Protein AF-A0A7G6T120-F1 (afdb_monomer_lite)

Organism: NCBI:txid28104

pLDDT: mean 81.33, std 17.6, range [37.53, 98.06]

Radius of gyration: 18.77 Å; chains: 1; bounding box: 44×47×44 Å

Structure (mmCIF, N/CA/C/O backbone):
data_AF-A0A7G6T120-F1
#
_entry.id   AF-A0A7G6T120-F1
#
loop_
_atom_site.group_PDB
_atom_site.id
_atom_site.type_symbol
_atom_site.label_atom_id
_atom_site.label_alt_id
_atom_site.label_comp_id
_atom_site.label_asym_id
_atom_site.label_entity_id
_atom_site.label_seq_id
_atom_site.pdbx_PDB_ins_code
_atom_site.Cartn_x
_atom_site.Cartn_y
_atom_site.Cartn_z
_atom_site.occupancy
_atom_site.B_iso_or_equiv
_atom_site.auth_seq_id
_atom_site.auth_comp_id
_atom_site.auth_asym_id
_atom_site.auth_atom_id
_atom_site.pdbx_PDB_model_num
ATOM 1 N N . MET A 1 1 ? -32.348 -23.714 -1.205 1.00 50.41 1 MET A N 1
ATOM 2 C CA . MET A 1 1 ? -32.665 -22.265 -1.131 1.00 50.41 1 MET A CA 1
ATOM 3 C C . MET A 1 1 ? -32.081 -21.560 0.097 1.00 50.41 1 MET A C 1
ATOM 5 O O . MET A 1 1 ? -31.470 -20.518 -0.083 1.00 50.41 1 MET A O 1
ATOM 9 N N . ALA A 1 2 ? -32.176 -22.115 1.314 1.00 50.41 2 ALA A N 1
ATOM 10 C CA . ALA A 1 2 ? -31.682 -21.458 2.539 1.00 50.41 2 ALA A CA 1
ATOM 11 C C . ALA A 1 2 ? -30.165 -21.128 2.560 1.00 50.41 2 ALA A C 1
ATOM 13 O O . ALA A 1 2 ? -29.765 -20.106 3.111 1.00 50.41 2 ALA A O 1
ATOM 14 N N . ARG A 1 3 ? -29.316 -21.934 1.901 1.00 48.81 3 ARG A N 1
ATOM 15 C CA . ARG A 1 3 ? -27.859 -21.700 1.815 1.00 48.81 3 ARG A CA 1
ATOM 16 C C . ARG A 1 3 ? -27.479 -20.462 0.984 1.00 48.81 3 ARG A C 1
ATOM 18 O O . ARG A 1 3 ? -26.624 -19.696 1.404 1.00 48.81 3 ARG A O 1
ATOM 25 N N . ALA A 1 4 ? -28.178 -20.211 -0.124 1.00 50.03 4 ALA A N 1
ATOM 26 C CA . ALA A 1 4 ? -27.936 -19.049 -0.986 1.00 50.03 4 ALA A CA 1
ATOM 27 C C . ALA A 1 4 ? -28.393 -17.724 -0.338 1.00 50.03 4 ALA A C 1
ATOM 29 O O . ALA A 1 4 ? -27.771 -16.683 -0.534 1.00 50.03 4 ALA A O 1
ATOM 30 N N . ILE A 1 5 ? -29.447 -17.767 0.487 1.00 52.47 5 ILE A N 1
ATOM 31 C CA . ILE A 1 5 ? -29.911 -16.612 1.277 1.00 52.47 5 ILE A CA 1
ATOM 32 C C . ILE A 1 5 ? -28.912 -16.300 2.411 1.00 52.47 5 ILE A C 1
ATOM 34 O O . ILE A 1 5 ? -28.631 -15.135 2.686 1.00 52.47 5 ILE A O 1
ATOM 38 N N . SER A 1 6 ? -28.301 -17.332 3.010 1.00 52.03 6 SER A N 1
ATOM 39 C CA . SER A 1 6 ? -27.232 -17.184 4.011 1.00 52.03 6 SER A CA 1
ATOM 40 C C . SER A 1 6 ? -25.937 -16.593 3.433 1.00 52.03 6 SER A C 1
ATOM 42 O 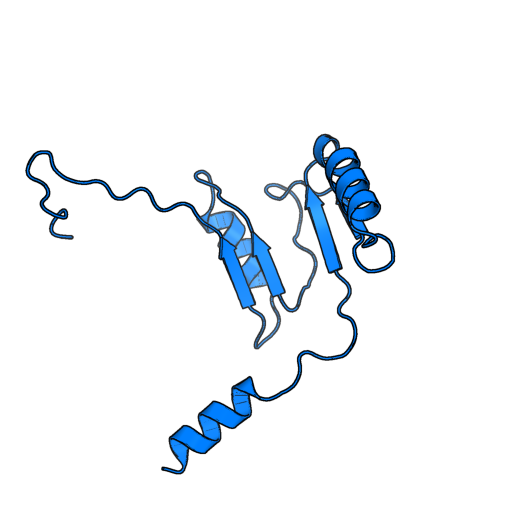O . SER A 1 6 ? -25.256 -15.830 4.117 1.00 52.03 6 SER A O 1
ATOM 44 N N . GLU A 1 7 ? -25.605 -16.902 2.177 1.00 50.72 7 GLU A N 1
ATOM 45 C CA . GLU A 1 7 ? -24.428 -16.356 1.487 1.00 50.72 7 GLU A CA 1
ATOM 46 C C . GLU A 1 7 ? -24.622 -14.885 1.081 1.00 50.72 7 GLU A C 1
ATOM 48 O O . GLU A 1 7 ? -23.716 -14.079 1.295 1.00 50.72 7 GLU A O 1
ATOM 53 N N . ARG A 1 8 ? -25.815 -14.493 0.610 1.00 47.12 8 ARG A N 1
ATOM 54 C CA . ARG A 1 8 ? -26.141 -13.090 0.272 1.00 47.12 8 ARG A CA 1
ATOM 55 C C . ARG A 1 8 ? -26.049 -12.150 1.478 1.00 47.12 8 ARG A C 1
ATOM 57 O O . ARG A 1 8 ? -25.405 -11.107 1.412 1.00 47.12 8 ARG A O 1
ATOM 64 N N . ALA A 1 9 ? -26.548 -12.594 2.632 1.00 52.53 9 ALA A N 1
ATOM 65 C CA . ALA A 1 9 ? -26.478 -11.832 3.879 1.00 52.53 9 ALA A CA 1
ATOM 66 C C . ALA A 1 9 ? -25.038 -11.596 4.395 1.00 52.53 9 ALA A C 1
ATOM 68 O O . ALA A 1 9 ? -24.818 -10.711 5.225 1.00 52.53 9 ALA A O 1
ATOM 69 N N . ARG A 1 10 ? -24.037 -12.363 3.927 1.00 54.84 10 ARG A N 1
ATOM 70 C CA . ARG A 1 10 ? -22.621 -12.144 4.287 1.00 54.84 10 ARG A CA 1
ATOM 71 C C . ARG A 1 10 ? -21.976 -10.982 3.530 1.00 54.84 10 ARG A C 1
ATOM 73 O O . ARG A 1 10 ? -20.974 -10.474 4.038 1.00 54.84 10 ARG A O 1
ATOM 80 N N . TYR A 1 11 ? -22.523 -10.589 2.378 1.00 53.25 11 TYR A N 1
ATOM 81 C CA . TYR A 1 11 ? -22.008 -9.513 1.519 1.00 53.25 11 TYR A CA 1
ATOM 82 C C . TYR A 1 11 ? -22.859 -8.235 1.569 1.00 53.25 11 TYR A C 1
ATOM 84 O O . TYR A 1 11 ? -22.333 -7.165 1.292 1.00 53.25 11 TYR A O 1
ATOM 92 N N . ASP A 1 12 ? -24.121 -8.319 2.004 1.00 53.41 12 ASP A N 1
ATOM 93 C CA . ASP A 1 12 ? -25.049 -7.175 2.080 1.00 53.41 12 ASP A CA 1
ATOM 94 C C . ASP A 1 12 ? -24.858 -6.259 3.308 1.00 53.41 12 ASP A C 1
ATOM 96 O O . ASP A 1 12 ? -25.652 -5.342 3.528 1.00 53.41 12 ASP A O 1
ATOM 100 N N . ARG A 1 13 ? -23.815 -6.454 4.134 1.00 55.06 13 ARG A N 1
ATOM 101 C CA . ARG A 1 13 ? -23.504 -5.444 5.159 1.00 55.06 13 ARG A CA 1
ATOM 102 C C . ARG A 1 13 ? -22.844 -4.241 4.485 1.00 55.06 13 ARG A C 1
ATOM 104 O O . ARG A 1 13 ? -21.829 -4.436 3.816 1.00 55.06 13 ARG A O 1
ATOM 111 N N . PRO A 1 14 ? -23.348 -3.011 4.691 1.00 54.91 14 PRO A N 1
ATOM 112 C CA . PRO A 1 14 ? -22.677 -1.827 4.181 1.00 54.91 14 PRO A CA 1
ATOM 113 C C . PRO A 1 14 ? -21.247 -1.791 4.727 1.00 54.91 14 PRO A C 1
ATOM 115 O O . PRO A 1 14 ? -21.035 -2.013 5.923 1.00 54.91 14 PRO A O 1
ATOM 118 N N . PHE A 1 15 ? -20.267 -1.510 3.860 1.00 55.25 15 PHE A N 1
ATOM 119 C CA . PHE A 1 15 ? -18.963 -1.047 4.331 1.00 55.25 15 PHE A CA 1
ATOM 120 C C . PHE A 1 15 ? -19.233 0.137 5.263 1.00 55.25 15 PHE A C 1
ATOM 122 O O . PHE A 1 15 ? -19.909 1.090 4.872 1.00 55.25 15 PHE A O 1
ATOM 129 N N . ALA A 1 16 ? -18.808 0.016 6.521 1.00 51.62 16 ALA A N 1
ATOM 130 C CA . ALA A 1 16 ? -19.104 0.998 7.553 1.00 51.62 16 ALA A CA 1
ATOM 131 C C . ALA A 1 16 ? -1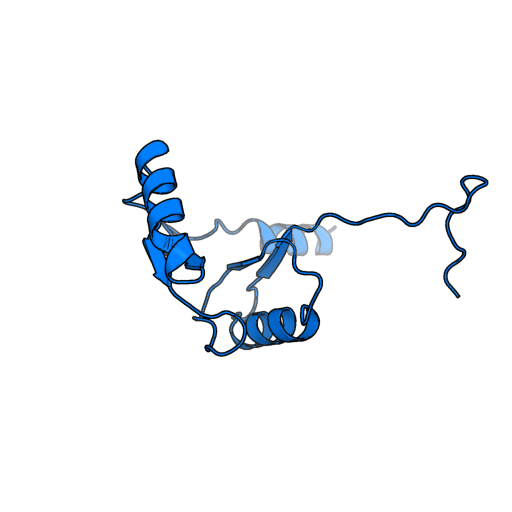8.600 2.406 7.161 1.00 51.62 16 ALA A C 1
ATOM 133 O O . ALA A 1 16 ? -17.765 2.560 6.268 1.00 51.62 16 ALA A O 1
ATOM 134 N N . ALA A 1 17 ? -19.156 3.420 7.836 1.00 51.22 17 ALA A N 1
ATOM 135 C CA . ALA A 1 17 ? -18.905 4.861 7.697 1.00 51.22 17 ALA A CA 1
ATOM 136 C C . ALA A 1 17 ? -17.403 5.241 7.571 1.00 51.22 17 ALA A C 1
ATOM 138 O O . ALA A 1 17 ? -16.536 4.420 7.857 1.00 51.22 17 ALA A O 1
ATOM 139 N N . PRO A 1 18 ? -17.076 6.470 7.113 1.00 55.75 18 PRO A N 1
ATOM 140 C CA . PRO A 1 18 ? -15.941 6.746 6.231 1.00 55.75 18 PRO A CA 1
ATOM 141 C C . PRO A 1 18 ? -14.639 6.109 6.723 1.00 55.75 18 PRO A C 1
ATOM 143 O O . PRO A 1 18 ? -14.006 6.594 7.656 1.00 55.75 18 PRO A O 1
ATOM 146 N N . ALA A 1 19 ? -14.244 5.018 6.063 1.00 67.25 19 ALA A N 1
ATOM 147 C CA . ALA A 1 19 ? -12.971 4.367 6.319 1.00 67.25 19 ALA A CA 1
ATOM 148 C C . ALA A 1 19 ? -11.832 5.388 6.187 1.00 67.25 19 ALA A C 1
ATOM 150 O O . ALA A 1 19 ? -11.795 6.146 5.211 1.00 67.25 19 ALA A O 1
ATOM 151 N N . LYS A 1 20 ? -10.904 5.390 7.151 1.00 77.31 20 LYS A N 1
ATOM 152 C CA . LYS A 1 20 ? -9.609 6.064 7.012 1.00 77.31 20 LYS A CA 1
ATOM 153 C C . LYS A 1 20 ? -8.938 5.510 5.751 1.00 77.31 20 LYS A C 1
ATOM 155 O O . LYS A 1 20 ? -8.773 4.299 5.632 1.00 77.31 20 LYS A O 1
ATOM 160 N N . ARG A 1 21 ? -8.613 6.379 4.792 1.00 88.50 21 ARG A N 1
ATOM 161 C CA . ARG A 1 21 ? -8.012 5.996 3.508 1.00 88.50 21 ARG A CA 1
ATOM 162 C C . ARG A 1 21 ? -6.648 6.640 3.408 1.00 88.50 21 ARG A C 1
ATOM 164 O O . ARG A 1 21 ? -6.549 7.862 3.350 1.00 88.50 21 ARG A O 1
ATOM 171 N N . ASN A 1 22 ? -5.623 5.809 3.346 1.00 93.25 22 ASN A N 1
ATOM 172 C CA . ASN A 1 22 ? -4.262 6.262 3.143 1.00 93.25 22 ASN A CA 1
ATOM 173 C C . ASN A 1 22 ? -3.755 5.675 1.830 1.00 93.25 22 ASN A C 1
ATOM 175 O O . ASN A 1 22 ? -4.069 4.532 1.492 1.00 93.25 22 ASN A O 1
ATOM 179 N N . THR A 1 23 ? -2.996 6.470 1.090 1.00 94.44 23 THR A N 1
ATOM 180 C CA . THR A 1 23 ? -2.171 5.992 -0.018 1.00 94.44 23 THR A CA 1
ATOM 181 C C . THR A 1 23 ? -0.720 6.096 0.409 1.00 94.44 23 THR A C 1
ATOM 183 O O . THR A 1 23 ? -0.331 7.103 0.996 1.00 94.44 23 THR A O 1
ATOM 186 N N . PHE A 1 24 ? 0.053 5.057 0.118 1.00 95.12 24 PHE A N 1
ATOM 187 C CA . PHE A 1 24 ? 1.462 4.971 0.471 1.00 95.12 24 PHE A CA 1
ATOM 188 C C . PHE A 1 24 ? 2.294 4.819 -0.791 1.00 95.12 24 PHE A C 1
ATOM 190 O O . PHE A 1 24 ? 1.930 4.048 -1.679 1.00 95.12 24 PHE A O 1
ATOM 197 N N . ASP A 1 25 ? 3.394 5.552 -0.849 1.00 93.69 25 ASP A N 1
ATOM 198 C CA . ASP A 1 25 ? 4.427 5.422 -1.873 1.00 93.69 25 ASP A CA 1
ATOM 199 C C . ASP A 1 25 ? 5.780 5.801 -1.251 1.00 93.69 25 ASP A C 1
ATOM 201 O O . ASP A 1 25 ? 5.851 6.220 -0.089 1.00 93.69 25 ASP A O 1
ATOM 205 N N . LEU A 1 26 ? 6.861 5.691 -2.013 1.00 95.00 26 LEU A N 1
ATOM 206 C CA . LEU A 1 26 ? 8.132 6.296 -1.632 1.00 95.00 26 LEU A CA 1
ATOM 207 C C . LEU A 1 26 ? 7.982 7.822 -1.512 1.00 95.00 26 LEU A C 1
ATOM 209 O O . LEU A 1 26 ? 7.059 8.426 -2.066 1.00 95.00 26 LEU A O 1
ATOM 213 N N . ALA A 1 27 ? 8.918 8.459 -0.804 1.00 95.75 27 ALA A N 1
ATOM 214 C CA . ALA A 1 27 ? 8.889 9.900 -0.542 1.00 95.75 27 ALA A CA 1
ATOM 215 C C . ALA A 1 27 ? 8.697 10.748 -1.813 1.00 95.75 27 ALA A C 1
ATOM 217 O O . ALA A 1 27 ? 7.922 11.704 -1.809 1.00 95.75 27 ALA A O 1
ATOM 218 N N . ASP A 1 28 ? 9.310 10.339 -2.923 1.00 95.88 28 ASP A N 1
ATOM 219 C CA . ASP A 1 28 ? 9.209 11.026 -4.214 1.00 95.88 28 ASP A CA 1
ATOM 220 C C . ASP A 1 28 ? 7.793 10.973 -4.827 1.00 95.88 28 ASP A C 1
ATOM 222 O O . ASP A 1 28 ? 7.408 11.846 -5.611 1.00 95.88 28 ASP A O 1
ATOM 226 N N . GLY A 1 29 ? 6.989 9.971 -4.458 1.00 94.56 29 GLY A N 1
ATOM 227 C CA . GLY A 1 29 ? 5.610 9.794 -4.918 1.00 94.56 29 GLY A CA 1
ATOM 228 C C . GLY A 1 29 ? 4.591 10.655 -4.165 1.00 94.56 29 GLY A C 1
ATOM 229 O O . GLY A 1 29 ? 3.568 11.049 -4.738 1.00 94.56 29 GLY A O 1
ATOM 230 N N . GLN A 1 30 ? 4.866 11.024 -2.909 1.00 95.81 30 GLN A N 1
ATOM 231 C CA . GLN A 1 30 ? 3.921 11.765 -2.064 1.00 95.81 30 GLN A CA 1
ATOM 232 C C . GLN A 1 30 ? 3.471 13.105 -2.687 1.00 95.81 30 GLN A C 1
ATOM 234 O O . GLN A 1 30 ? 2.258 13.326 -2.779 1.00 95.81 30 GLN A O 1
ATOM 239 N N . PRO A 1 31 ? 4.357 13.968 -3.233 1.00 97.00 31 PRO A N 1
ATOM 240 C CA . PRO A 1 31 ? 3.928 15.214 -3.875 1.00 97.00 31 PRO A CA 1
ATOM 241 C C . PRO A 1 31 ? 3.015 14.993 -5.092 1.00 97.00 31 PRO A C 1
ATOM 243 O O . PRO A 1 31 ? 2.137 15.814 -5.387 1.00 97.00 31 PRO A O 1
ATOM 246 N N . ILE A 1 32 ? 3.197 13.880 -5.814 1.00 97.12 32 ILE A N 1
ATOM 247 C CA . ILE A 1 32 ? 2.351 13.497 -6.952 1.00 97.12 32 ILE A CA 1
ATOM 248 C C . ILE A 1 32 ? 0.966 13.096 -6.448 1.00 97.12 32 ILE A C 1
ATOM 250 O O . ILE A 1 32 ? -0.037 13.588 -6.980 1.00 97.12 32 ILE A O 1
ATOM 254 N N . ALA A 1 33 ? 0.908 12.247 -5.421 1.00 95.94 33 ALA A N 1
ATOM 255 C CA . ALA A 1 33 ? -0.336 11.812 -4.801 1.00 95.94 33 ALA A CA 1
ATOM 256 C C . ALA A 1 33 ? -1.128 13.012 -4.271 1.00 95.94 33 ALA A C 1
ATOM 258 O O . ALA A 1 33 ? -2.280 13.209 -4.658 1.00 95.94 33 ALA A O 1
ATOM 259 N N . GLU A 1 34 ? -0.501 13.890 -3.492 1.00 97.12 34 GLU A N 1
ATOM 260 C CA . GLU A 1 34 ? -1.150 15.091 -2.970 1.00 97.12 34 GLU A CA 1
ATOM 261 C C . GLU A 1 34 ? -1.695 16.008 -4.070 1.00 97.12 34 GLU A C 1
ATOM 263 O O . GLU A 1 34 ? -2.814 16.520 -3.965 1.00 97.12 34 GLU A O 1
ATOM 268 N N . ARG A 1 35 ? -0.934 16.211 -5.156 1.00 97.69 35 ARG A N 1
ATOM 269 C CA . ARG A 1 35 ? -1.397 16.998 -6.306 1.00 97.69 35 ARG A CA 1
ATOM 270 C C . ARG A 1 35 ? -2.665 16.394 -6.909 1.00 97.69 35 ARG A C 1
ATOM 272 O O . ARG A 1 35 ? -3.593 17.140 -7.221 1.00 97.69 35 ARG A O 1
ATOM 279 N N . ARG A 1 36 ? -2.731 15.066 -7.055 1.00 97.38 36 ARG A N 1
ATOM 280 C CA . ARG A 1 36 ? -3.925 14.361 -7.555 1.00 97.38 36 ARG A CA 1
ATOM 281 C C . ARG A 1 36 ? -5.091 14.461 -6.575 1.00 97.38 36 ARG A C 1
ATOM 283 O O . ARG A 1 36 ? -6.209 14.742 -6.997 1.00 97.38 36 ARG A O 1
ATOM 290 N N . LEU A 1 37 ? -4.840 14.302 -5.279 1.00 96.31 37 LEU A N 1
ATOM 291 C CA . LEU A 1 37 ? -5.868 14.446 -4.250 1.00 96.31 37 LEU A CA 1
ATOM 292 C C . LEU A 1 37 ? -6.474 15.852 -4.251 1.00 96.31 37 LEU A C 1
ATOM 294 O O . LEU A 1 37 ? -7.695 15.980 -4.182 1.00 96.31 37 LEU A O 1
ATOM 298 N N . ARG A 1 38 ? -5.654 16.900 -4.404 1.00 97.12 38 ARG A N 1
ATOM 299 C CA . ARG A 1 38 ? -6.135 18.281 -4.583 1.00 97.12 38 ARG A CA 1
ATOM 300 C C . ARG A 1 38 ? -6.943 18.437 -5.871 1.00 97.12 38 ARG A C 1
ATOM 302 O O . ARG A 1 38 ? -8.040 18.982 -5.822 1.00 97.12 38 ARG A O 1
ATOM 309 N N . GLN A 1 39 ? -6.447 17.906 -6.992 1.00 98.06 39 GLN A N 1
ATOM 310 C CA . GLN A 1 39 ? -7.123 17.966 -8.296 1.00 98.06 39 GLN A CA 1
ATOM 311 C C . GLN A 1 39 ? -8.549 17.388 -8.253 1.00 98.06 39 GLN A C 1
ATOM 313 O O . GLN A 1 39 ? -9.443 17.928 -8.898 1.00 98.06 39 GLN A O 1
ATOM 318 N N . TYR A 1 40 ? -8.768 16.316 -7.488 1.00 96.56 40 TYR A N 1
ATOM 319 C CA . TYR A 1 40 ? -10.069 15.645 -7.377 1.00 96.56 40 TYR A CA 1
ATOM 320 C C . TYR A 1 40 ? -10.851 15.994 -6.100 1.00 96.56 40 TYR A C 1
ATOM 322 O O . TYR A 1 40 ? -11.863 15.357 -5.814 1.00 96.56 40 TYR A O 1
ATOM 330 N N . ASN A 1 41 ? -10.405 16.992 -5.329 1.00 95.62 41 ASN A N 1
ATOM 331 C CA . ASN A 1 41 ? -11.022 17.404 -4.063 1.00 95.62 41 ASN A CA 1
ATOM 332 C C . ASN A 1 41 ? -11.180 16.250 -3.042 1.00 95.62 41 ASN A C 1
ATOM 334 O O . ASN A 1 41 ? -12.207 16.093 -2.380 1.00 95.62 41 ASN A O 1
ATOM 338 N N . LEU A 1 42 ? -10.150 15.408 -2.932 1.00 93.62 42 LEU A N 1
ATOM 339 C CA . LEU A 1 42 ? -10.115 14.223 -2.069 1.00 93.62 42 LEU A CA 1
ATOM 340 C C . LEU A 1 42 ? -9.275 14.407 -0.796 1.00 93.62 42 LEU A C 1
ATOM 342 O O . LEU A 1 42 ? -9.253 13.502 0.033 1.00 93.62 42 LEU A O 1
ATOM 346 N N . GLY A 1 43 ? -8.622 15.557 -0.599 1.00 89.88 43 GLY A N 1
ATOM 347 C CA . GLY A 1 43 ? -7.718 15.790 0.541 1.00 89.88 43 GLY A CA 1
ATOM 348 C C . GLY A 1 43 ? -8.379 15.698 1.925 1.00 89.88 43 GLY A C 1
ATOM 349 O O . GLY A 1 43 ? -7.719 15.358 2.895 1.00 89.88 43 GLY A O 1
ATOM 350 N N . GLY A 1 44 ? -9.694 15.923 2.026 1.00 90.00 44 GLY A N 1
ATOM 351 C CA . GLY A 1 44 ? -10.450 15.701 3.269 1.00 90.00 44 GLY A CA 1
ATOM 352 C C . GLY A 1 44 ? -10.860 14.242 3.513 1.00 90.00 44 GLY A C 1
ATOM 353 O O . GLY A 1 44 ? -11.548 13.955 4.488 1.00 90.00 44 GLY A O 1
ATOM 354 N N . ARG A 1 45 ? -10.519 13.326 2.597 1.00 89.88 45 ARG A N 1
ATOM 355 C CA . ARG A 1 45 ? -10.943 11.915 2.619 1.00 89.88 45 ARG A CA 1
ATOM 356 C C . ARG A 1 45 ? -9.787 10.928 2.525 1.00 89.88 45 ARG A C 1
ATOM 358 O O . ARG A 1 45 ? -9.967 9.788 2.942 1.00 89.88 45 ARG A O 1
ATOM 365 N N . ILE A 1 46 ? -8.672 11.327 1.916 1.00 93.25 46 ILE A N 1
ATOM 366 C CA . ILE A 1 46 ? -7.509 10.476 1.676 1.00 93.25 46 ILE A CA 1
ATOM 367 C C . ILE A 1 46 ? -6.253 11.226 2.113 1.00 93.25 46 ILE A C 1
ATOM 369 O O . ILE A 1 46 ? -6.060 12.373 1.710 1.00 93.25 46 ILE A O 1
ATOM 373 N N . THR A 1 47 ? -5.395 10.557 2.876 1.00 94.62 47 THR A N 1
ATOM 374 C CA . THR A 1 47 ? -4.060 11.047 3.238 1.00 94.62 47 THR A CA 1
ATOM 375 C C . THR A 1 47 ? -3.010 10.389 2.347 1.00 94.62 47 THR A C 1
ATOM 377 O O . THR A 1 47 ? -3.087 9.187 2.087 1.00 94.62 47 THR A O 1
ATOM 380 N N . ALA A 1 48 ? -2.043 11.169 1.864 1.00 95.88 48 ALA A N 1
ATOM 381 C CA . ALA A 1 48 ? -0.855 10.645 1.200 1.00 95.88 48 ALA A CA 1
ATOM 382 C C . ALA A 1 48 ? 0.284 10.558 2.219 1.00 95.88 48 ALA A C 1
ATOM 384 O O . ALA A 1 48 ? 0.748 11.589 2.704 1.00 95.88 48 ALA A O 1
ATOM 385 N N . ASP A 1 49 ? 0.707 9.338 2.524 1.00 95.50 49 ASP A N 1
ATOM 386 C CA . ASP A 1 49 ? 1.795 9.026 3.449 1.00 95.50 49 ASP A CA 1
ATOM 387 C C . ASP A 1 49 ? 2.941 8.339 2.695 1.00 95.50 49 ASP A C 1
ATOM 389 O O . ASP A 1 49 ? 2.794 7.919 1.544 1.00 95.50 49 ASP A O 1
ATOM 393 N N . THR A 1 50 ? 4.091 8.215 3.351 1.00 96.06 50 THR A N 1
ATOM 394 C CA . THR A 1 50 ? 5.282 7.579 2.788 1.00 96.06 50 THR A CA 1
ATOM 395 C C . THR A 1 50 ? 5.568 6.245 3.468 1.00 96.06 50 THR A C 1
ATOM 397 O O . THR A 1 50 ? 5.370 6.106 4.675 1.00 96.06 50 THR A O 1
ATOM 400 N N . MET A 1 51 ? 5.988 5.248 2.689 1.00 95.00 51 MET A N 1
ATOM 401 C CA . MET A 1 51 ? 6.379 3.921 3.180 1.00 95.00 51 MET A CA 1
ATOM 402 C C . MET A 1 51 ? 7.170 3.178 2.101 1.00 95.00 51 MET A C 1
ATOM 404 O O . MET A 1 51 ? 6.749 3.135 0.941 1.00 95.00 51 MET A O 1
ATOM 408 N N . ASP A 1 52 ? 8.262 2.521 2.481 1.00 94.62 52 ASP A N 1
ATOM 409 C CA . ASP A 1 52 ? 8.900 1.514 1.638 1.00 94.62 52 ASP A CA 1
ATOM 410 C C . ASP A 1 52 ? 8.162 0.180 1.818 1.00 94.62 52 ASP A C 1
ATOM 412 O O . ASP A 1 52 ? 8.239 -0.501 2.841 1.00 94.62 52 ASP A O 1
ATOM 416 N N . SER A 1 53 ? 7.424 -0.219 0.783 1.00 92.06 53 SER A N 1
ATOM 417 C CA . SER A 1 53 ? 6.610 -1.435 0.825 1.00 92.06 53 SER A CA 1
ATOM 418 C C . SER A 1 53 ? 7.435 -2.722 0.970 1.00 92.06 53 SER A C 1
ATOM 420 O O . SER A 1 53 ? 6.887 -3.761 1.356 1.00 92.06 53 SER A O 1
ATOM 422 N N . PHE A 1 54 ? 8.738 -2.694 0.688 1.00 92.19 54 PHE A N 1
ATOM 423 C CA . PHE A 1 54 ? 9.622 -3.848 0.818 1.00 92.19 54 PHE A CA 1
ATOM 424 C C . PHE A 1 54 ? 10.189 -3.964 2.233 1.00 92.19 54 PHE A C 1
ATOM 426 O O . PHE A 1 54 ? 10.088 -5.049 2.813 1.00 92.19 54 PHE A O 1
ATOM 433 N N . SER A 1 55 ? 10.677 -2.874 2.829 1.00 94.00 55 SER A N 1
ATOM 434 C CA . SER A 1 55 ? 11.271 -2.902 4.176 1.00 94.00 55 SER A CA 1
ATOM 435 C C . SER A 1 55 ? 10.267 -2.734 5.313 1.00 94.00 55 SER A C 1
ATOM 437 O O . SER A 1 55 ? 10.406 -3.395 6.339 1.00 94.00 55 SER A O 1
ATOM 439 N N . ASP A 1 56 ? 9.237 -1.908 5.137 1.00 95.12 56 ASP A N 1
ATOM 440 C CA . ASP A 1 56 ? 8.436 -1.422 6.265 1.00 95.12 56 ASP A CA 1
ATOM 441 C C . ASP A 1 56 ? 7.243 -2.332 6.568 1.00 95.12 56 ASP A C 1
ATOM 443 O O . ASP A 1 56 ? 6.721 -3.031 5.696 1.00 95.12 56 ASP A O 1
ATOM 447 N N . GLU A 1 57 ? 6.768 -2.336 7.809 1.00 94.56 57 GLU A N 1
ATOM 448 C CA . GLU A 1 57 ? 5.557 -3.074 8.167 1.00 94.56 57 GLU A CA 1
ATOM 449 C C . GLU A 1 57 ? 4.306 -2.409 7.589 1.00 94.56 57 GLU A C 1
ATOM 451 O O . GLU A 1 57 ? 4.140 -1.191 7.643 1.00 94.56 57 GLU A O 1
ATOM 456 N N . PHE A 1 58 ? 3.384 -3.218 7.062 1.00 95.12 58 PHE A N 1
ATOM 457 C CA . PHE A 1 58 ? 2.129 -2.681 6.551 1.00 95.12 58 PHE A CA 1
ATOM 458 C C . PHE A 1 58 ? 1.230 -2.252 7.718 1.00 95.12 58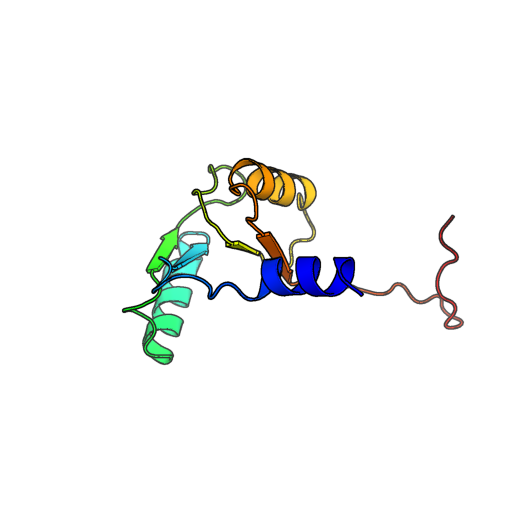 PHE A C 1
ATOM 460 O O . PHE A 1 58 ? 1.095 -2.988 8.700 1.00 95.12 58 PHE A O 1
ATOM 467 N N . PRO A 1 59 ? 0.553 -1.097 7.626 1.00 93.88 59 PRO A N 1
ATOM 468 C CA . PRO A 1 59 ? -0.447 -0.733 8.615 1.00 93.88 59 PRO A CA 1
ATOM 469 C C . PRO A 1 59 ? -1.637 -1.697 8.540 1.00 93.88 59 PRO A C 1
ATOM 471 O O . PRO A 1 59 ? -1.995 -2.199 7.473 1.00 93.88 59 PRO A O 1
ATOM 474 N N . LYS A 1 60 ? -2.305 -1.917 9.677 1.00 92.94 60 LYS A N 1
ATOM 475 C CA . LYS A 1 60 ? -3.579 -2.646 9.698 1.00 92.94 60 LYS A CA 1
ATOM 476 C C . LYS A 1 60 ? -4.611 -1.913 8.844 1.00 92.94 60 LYS A C 1
ATOM 478 O O . LYS A 1 60 ? -4.807 -0.708 9.006 1.00 92.94 60 LYS A O 1
ATOM 483 N N . ALA A 1 61 ? -5.301 -2.657 7.990 1.00 92.50 61 ALA A N 1
ATOM 484 C CA . ALA A 1 61 ? -6.359 -2.137 7.139 1.00 92.50 61 ALA A CA 1
ATOM 485 C C . ALA A 1 61 ? -7.415 -3.214 6.889 1.00 92.50 61 ALA A C 1
ATOM 487 O O . ALA A 1 61 ? -7.094 -4.397 6.820 1.00 92.50 61 ALA A O 1
ATOM 488 N N . ASP A 1 62 ? -8.671 -2.806 6.712 1.00 92.50 62 ASP A N 1
ATOM 489 C CA . ASP A 1 62 ? -9.742 -3.727 6.315 1.00 92.50 62 ASP A CA 1
ATOM 490 C C . ASP A 1 62 ? -9.593 -4.159 4.849 1.00 92.50 62 ASP A C 1
ATOM 492 O O . ASP A 1 62 ? -9.922 -5.286 4.478 1.00 92.50 62 ASP A O 1
ATOM 496 N N . ILE A 1 63 ? -9.091 -3.255 4.003 1.00 93.50 63 ILE A N 1
ATOM 497 C CA . ILE A 1 63 ? -8.818 -3.500 2.589 1.00 93.50 63 ILE A CA 1
ATOM 498 C C . ILE A 1 63 ? -7.440 -2.949 2.248 1.00 93.50 63 ILE A C 1
ATOM 500 O O . ILE A 1 63 ? -7.132 -1.802 2.568 1.00 93.50 63 ILE A O 1
ATOM 504 N N . ILE A 1 64 ? -6.650 -3.746 1.534 1.00 94.50 64 ILE A N 1
ATOM 505 C CA . ILE A 1 64 ? -5.389 -3.323 0.928 1.00 94.50 64 ILE A CA 1
ATOM 506 C C . ILE A 1 64 ? -5.540 -3.415 -0.585 1.00 94.50 64 ILE A C 1
ATOM 508 O O . ILE A 1 64 ? -5.963 -4.442 -1.113 1.00 94.50 64 ILE A O 1
ATOM 512 N N . THR A 1 65 ? -5.183 -2.346 -1.289 1.00 93.75 65 THR A N 1
ATOM 513 C CA . THR A 1 65 ? -5.076 -2.335 -2.751 1.00 93.75 65 THR A CA 1
ATOM 514 C C . THR A 1 65 ? -3.614 -2.201 -3.144 1.00 93.75 65 THR A C 1
ATOM 516 O O . THR A 1 65 ? -2.925 -1.348 -2.590 1.00 93.75 65 THR A O 1
ATOM 519 N N . MET A 1 66 ? -3.151 -2.980 -4.119 1.00 90.50 66 MET A N 1
ATOM 520 C CA . MET A 1 66 ? -1.816 -2.810 -4.700 1.00 90.50 66 MET A CA 1
ATOM 521 C C . MET A 1 66 ? -1.879 -2.801 -6.225 1.00 90.50 66 MET A C 1
ATOM 523 O O . MET A 1 66 ? -2.705 -3.493 -6.825 1.00 90.50 66 MET A O 1
ATOM 527 N N . GLY A 1 67 ? -1.019 -1.987 -6.831 1.00 86.50 67 GLY A N 1
ATOM 528 C CA . GLY A 1 67 ? -0.825 -1.948 -8.275 1.00 86.50 67 GLY A CA 1
ATOM 529 C C . GLY A 1 67 ? 0.121 -3.041 -8.763 1.00 86.50 67 GLY A C 1
ATOM 530 O O . GLY A 1 67 ? 0.569 -3.893 -7.996 1.00 86.50 67 GLY A O 1
ATOM 531 N N . THR A 1 68 ? 0.431 -2.982 -10.054 1.00 81.38 68 THR A N 1
ATOM 532 C CA . THR A 1 68 ? 1.288 -3.957 -10.729 1.00 81.38 68 THR A CA 1
ATOM 533 C C . THR A 1 68 ? 2.687 -4.000 -10.127 1.00 81.38 68 THR A C 1
ATOM 535 O O . THR A 1 68 ? 3.355 -2.971 -10.043 1.00 81.38 68 THR A O 1
ATOM 538 N N . ASN A 1 69 ? 3.146 -5.197 -9.758 1.00 75.81 69 ASN A N 1
ATOM 539 C CA . ASN A 1 69 ? 4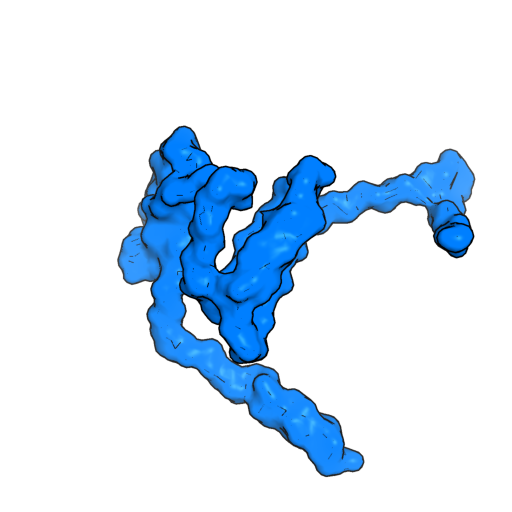.537 -5.442 -9.393 1.00 75.81 69 ASN A CA 1
ATOM 540 C C . ASN A 1 69 ? 4.991 -6.824 -9.887 1.00 75.81 69 ASN A C 1
ATOM 542 O O . ASN A 1 69 ? 4.365 -7.844 -9.591 1.00 75.81 69 ASN A O 1
ATOM 546 N N . LEU A 1 70 ? 6.091 -6.851 -10.640 1.00 65.50 70 LEU A N 1
ATOM 547 C CA . LEU A 1 70 ? 6.669 -8.074 -11.197 1.00 65.50 70 LEU A CA 1
ATOM 548 C C . LEU A 1 70 ? 7.644 -8.751 -10.223 1.00 65.50 70 LEU A C 1
ATOM 550 O O . LEU A 1 70 ? 7.746 -9.978 -10.210 1.00 65.50 70 LEU A O 1
ATOM 554 N N . GLU A 1 71 ? 8.316 -7.977 -9.370 1.00 76.50 71 GLU A N 1
ATOM 555 C CA . GLU A 1 71 ? 9.365 -8.456 -8.471 1.00 76.50 71 GLU A CA 1
ATOM 556 C C . GLU A 1 71 ? 8.851 -8.556 -7.027 1.00 76.50 71 GLU A C 1
ATOM 558 O O . GLU A 1 71 ? 8.113 -7.708 -6.533 1.00 76.50 71 GLU A O 1
ATOM 563 N N . ASN A 1 72 ? 9.214 -9.626 -6.315 1.00 85.19 72 ASN A N 1
ATOM 564 C CA . ASN A 1 72 ? 8.869 -9.840 -4.898 1.00 85.19 72 ASN A CA 1
ATOM 565 C C . ASN A 1 72 ? 7.365 -9.802 -4.547 1.00 85.19 72 ASN A C 1
ATOM 567 O O . ASN A 1 72 ? 6.992 -9.713 -3.377 1.00 85.19 72 ASN A O 1
ATOM 571 N N . LYS A 1 73 ? 6.469 -9.963 -5.525 1.00 87.19 73 LYS A N 1
ATOM 572 C CA . LYS A 1 73 ? 5.012 -9.918 -5.319 1.00 87.19 73 LYS A CA 1
ATOM 573 C C . LYS A 1 73 ? 4.504 -10.875 -4.237 1.00 87.19 73 LYS A C 1
ATOM 575 O O . LYS A 1 73 ? 3.655 -10.501 -3.435 1.00 87.19 73 LYS A O 1
ATOM 580 N N . LYS A 1 74 ? 5.042 -12.100 -4.170 1.00 91.25 74 LYS A N 1
ATOM 581 C CA . LYS A 1 74 ? 4.670 -13.075 -3.125 1.00 91.25 74 LYS A CA 1
ATOM 582 C C . LYS A 1 74 ? 4.943 -12.538 -1.716 1.00 91.25 74 LYS A C 1
ATOM 584 O O . LYS A 1 74 ? 4.125 -12.746 -0.828 1.00 91.25 74 LYS A O 1
ATOM 589 N N . MET A 1 75 ? 6.054 -11.825 -1.532 1.00 94.00 75 MET A N 1
ATOM 590 C CA . MET A 1 75 ? 6.395 -11.188 -0.261 1.00 94.00 75 MET A CA 1
ATOM 591 C C . MET A 1 75 ? 5.389 -10.085 0.084 1.00 94.00 75 MET A C 1
ATOM 593 O O . MET A 1 75 ? 4.878 -10.059 1.198 1.00 94.00 75 MET A O 1
ATOM 597 N N . LEU A 1 76 ? 5.046 -9.215 -0.871 1.00 94.38 76 LEU A N 1
ATOM 598 C CA . LEU A 1 76 ? 4.067 -8.143 -0.649 1.00 94.38 76 LEU A CA 1
ATOM 599 C C . LEU A 1 76 ? 2.664 -8.687 -0.340 1.00 94.38 76 LEU A C 1
ATOM 601 O O . LEU A 1 76 ? 1.985 -8.178 0.551 1.00 94.38 76 LEU A O 1
ATOM 605 N N . ILE A 1 77 ? 2.251 -9.761 -1.020 1.00 94.38 77 ILE A N 1
ATOM 606 C CA . ILE A 1 77 ? 1.000 -10.471 -0.721 1.00 94.38 77 ILE A CA 1
ATOM 607 C C . ILE A 1 77 ? 1.037 -11.049 0.699 1.00 94.38 77 ILE A C 1
ATOM 609 O O . ILE A 1 77 ? 0.054 -10.921 1.426 1.00 94.38 77 ILE A O 1
ATOM 613 N N . ALA A 1 78 ? 2.157 -11.647 1.117 1.00 95.56 78 ALA A N 1
ATOM 614 C CA . ALA A 1 78 ? 2.305 -12.182 2.468 1.00 95.56 78 ALA A CA 1
ATOM 615 C C . ALA A 1 78 ? 2.221 -11.077 3.535 1.00 95.56 78 ALA A C 1
ATOM 617 O O . ALA A 1 78 ? 1.481 -11.228 4.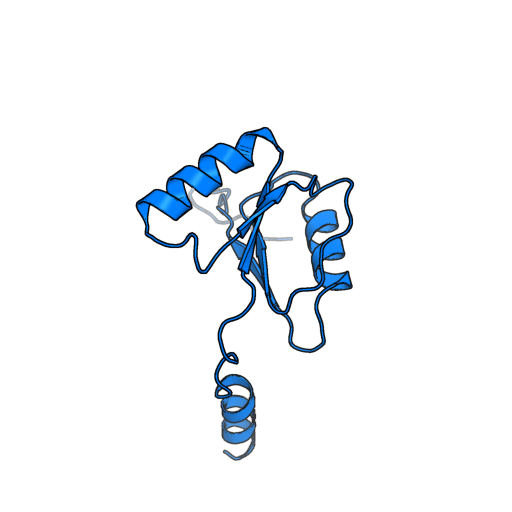504 1.00 95.56 78 ALA A O 1
ATOM 618 N N . LYS A 1 79 ? 2.899 -9.938 3.328 1.00 96.38 79 LYS A N 1
ATOM 619 C CA . LYS A 1 79 ? 2.824 -8.772 4.228 1.00 96.38 79 LYS A CA 1
ATOM 620 C C . LYS A 1 79 ? 1.391 -8.257 4.359 1.00 96.38 79 LYS A C 1
ATOM 622 O O . LYS A 1 79 ? 0.919 -8.067 5.476 1.00 96.38 79 LYS A O 1
ATOM 627 N N . ALA A 1 80 ? 0.678 -8.112 3.240 1.00 95.88 80 ALA A N 1
ATOM 628 C CA . ALA A 1 80 ? -0.733 -7.734 3.249 1.00 95.88 80 ALA A CA 1
ATOM 629 C C . ALA A 1 80 ? -1.589 -8.752 4.018 1.00 95.88 80 ALA A C 1
ATOM 631 O O . ALA A 1 80 ? -2.362 -8.367 4.890 1.00 95.88 80 ALA A O 1
ATOM 632 N N . TYR A 1 81 ? -1.419 -10.049 3.754 1.00 95.50 81 TYR A N 1
ATOM 633 C CA . TYR A 1 81 ? -2.171 -11.103 4.436 1.00 95.50 81 TYR A CA 1
ATOM 634 C C . TYR A 1 81 ? -1.987 -11.076 5.961 1.00 95.50 81 TYR A C 1
ATOM 636 O O . TYR A 1 81 ? -2.963 -11.229 6.690 1.00 95.50 81 TYR A O 1
ATOM 644 N N . CYS A 1 82 ? -0.768 -10.830 6.450 1.00 96.38 82 CYS A N 1
ATOM 645 C CA . CYS A 1 82 ? -0.468 -10.798 7.884 1.00 96.38 82 CYS A CA 1
ATOM 646 C C . CYS A 1 82 ? -1.194 -9.685 8.655 1.00 96.38 82 CYS A C 1
ATOM 648 O O . CYS A 1 82 ? -1.409 -9.826 9.859 1.00 96.38 82 CYS A O 1
ATOM 650 N N . VAL A 1 83 ? -1.552 -8.580 7.996 1.00 96.31 83 VAL A N 1
ATOM 651 C CA . VAL A 1 83 ? -2.138 -7.401 8.662 1.00 96.31 83 VAL A CA 1
ATOM 652 C C . VAL A 1 83 ? -3.644 -7.268 8.446 1.00 96.31 83 VAL A C 1
ATOM 654 O O . VAL A 1 83 ? -4.290 -6.473 9.134 1.00 96.31 83 VAL A O 1
ATOM 657 N N . LEU A 1 84 ? -4.209 -8.040 7.511 1.00 95.06 84 LEU A N 1
ATOM 658 C CA . LEU A 1 84 ? -5.643 -8.052 7.245 1.00 95.06 84 LEU A CA 1
ATOM 659 C C . LEU A 1 84 ? -6.401 -8.704 8.417 1.00 95.06 84 LEU A C 1
ATOM 661 O O . LEU A 1 84 ? -6.038 -9.793 8.869 1.00 95.06 84 LEU A O 1
ATOM 665 N N . PRO A 1 85 ? -7.490 -8.087 8.904 1.00 92.50 85 PRO A N 1
ATOM 666 C CA . PRO A 1 85 ? -8.353 -8.709 9.897 1.00 92.50 85 PRO A CA 1
ATOM 667 C C . PRO A 1 85 ? -9.151 -9.869 9.275 1.00 92.50 85 PRO A C 1
ATOM 669 O O . PRO A 1 85 ? -9.241 -9.995 8.049 1.00 92.50 85 PRO A O 1
ATOM 672 N N . PRO A 1 86 ? -9.825 -10.698 10.092 1.00 89.62 86 PRO A N 1
ATOM 673 C CA . PRO A 1 86 ? -10.846 -11.603 9.581 1.00 89.62 86 PRO A CA 1
ATOM 674 C C . PRO A 1 86 ? -11.856 -10.843 8.713 1.00 89.62 86 PRO A C 1
ATOM 676 O O . PRO A 1 86 ? -12.403 -9.829 9.143 1.00 89.62 86 PRO A O 1
ATOM 679 N N . ARG A 1 87 ? -12.136 -11.365 7.511 1.00 87.62 87 ARG A N 1
ATOM 680 C CA . ARG A 1 87 ? -12.973 -10.727 6.470 1.00 87.62 87 ARG A CA 1
ATOM 681 C C . ARG A 1 87 ? -12.353 -9.498 5.789 1.00 87.62 87 ARG A C 1
ATOM 683 O O . ARG A 1 87 ? -13.049 -8.858 5.003 1.00 87.62 87 ARG A O 1
ATOM 690 N N . GLY A 1 88 ? -11.086 -9.191 6.054 1.00 90.94 88 GLY A N 1
ATOM 691 C CA . GLY A 1 88 ? -10.324 -8.233 5.266 1.00 90.94 88 GLY A CA 1
ATOM 692 C C . GLY A 1 88 ? -10.029 -8.760 3.861 1.00 90.94 88 GLY A C 1
ATOM 693 O O . GLY A 1 88 ? -10.128 -9.963 3.601 1.00 90.94 88 GLY A O 1
ATOM 694 N N . ALA A 1 89 ? -9.684 -7.859 2.944 1.00 93.88 89 ALA A N 1
ATOM 695 C CA . ALA A 1 89 ? -9.443 -8.206 1.547 1.00 93.88 89 ALA A CA 1
ATOM 696 C C . ALA A 1 89 ? -8.173 -7.556 0.988 1.00 93.88 89 ALA A C 1
ATOM 698 O O . ALA A 1 89 ? -7.919 -6.371 1.192 1.00 93.88 89 ALA A O 1
ATOM 699 N N . LEU A 1 90 ? -7.419 -8.330 0.208 1.00 94.12 90 LEU A N 1
ATOM 700 C CA . LEU A 1 90 ? -6.400 -7.812 -0.699 1.00 94.12 90 LEU A CA 1
ATOM 701 C C . LEU A 1 90 ? -6.989 -7.723 -2.112 1.00 94.12 90 LEU A C 1
ATOM 703 O O . LEU A 1 90 ? -7.510 -8.710 -2.630 1.00 94.12 90 LEU A O 1
ATOM 707 N N . VAL A 1 91 ? -6.862 -6.559 -2.747 1.00 93.56 91 VAL A N 1
ATOM 708 C CA . VAL A 1 91 ? -7.229 -6.318 -4.146 1.00 93.56 91 VAL A CA 1
ATOM 709 C C . VAL A 1 91 ? -5.962 -5.965 -4.928 1.00 93.56 91 VAL A C 1
ATOM 711 O O . VAL A 1 91 ? -5.425 -4.866 -4.797 1.00 93.56 91 VAL A O 1
ATOM 714 N N . ALA A 1 92 ? -5.468 -6.897 -5.740 1.00 91.00 92 ALA A N 1
ATOM 715 C CA . ALA A 1 92 ? -4.322 -6.664 -6.619 1.00 91.00 92 ALA A CA 1
ATOM 716 C C . ALA A 1 92 ? -4.802 -6.280 -8.028 1.00 91.00 92 ALA A C 1
ATOM 718 O O . ALA A 1 92 ? -5.566 -7.026 -8.643 1.00 91.00 92 ALA A O 1
ATOM 719 N N . ILE A 1 93 ? -4.362 -5.123 -8.530 1.00 89.62 93 ILE A N 1
ATOM 720 C CA . ILE A 1 93 ? -4.700 -4.605 -9.864 1.00 89.62 93 ILE A CA 1
ATOM 721 C C . ILE A 1 93 ? -3.487 -4.789 -10.775 1.00 89.62 93 ILE A C 1
ATOM 723 O O . ILE A 1 93 ? -2.452 -4.144 -10.606 1.00 89.62 93 ILE A O 1
ATOM 727 N N . GLU A 1 94 ? -3.615 -5.696 -11.739 1.00 84.25 94 GLU A N 1
ATOM 728 C CA . GLU A 1 94 ? -2.479 -6.253 -12.471 1.00 84.25 94 GLU A CA 1
ATOM 729 C C . GLU A 1 94 ? -2.742 -6.309 -13.970 1.00 84.25 94 GLU A C 1
ATOM 731 O O . GLU A 1 94 ? -3.794 -6.776 -14.415 1.00 84.25 94 GLU A O 1
ATOM 736 N N . ALA A 1 95 ? -1.746 -5.896 -14.751 1.00 80.81 95 ALA A N 1
ATOM 737 C CA . ALA A 1 95 ? -1.709 -6.192 -16.173 1.00 80.81 95 ALA A CA 1
ATOM 738 C C . ALA A 1 95 ? -1.197 -7.628 -16.365 1.00 80.81 95 ALA A C 1
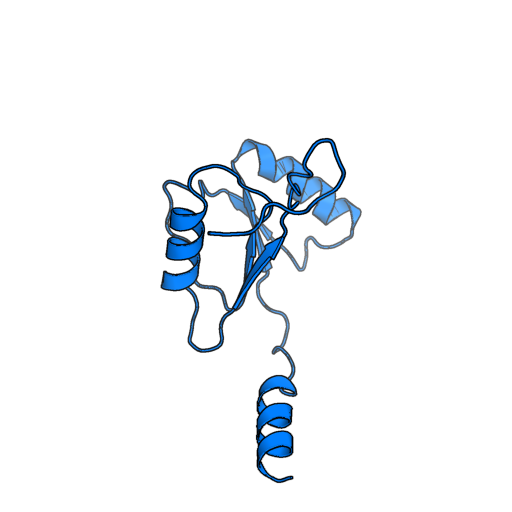ATOM 740 O O . ALA A 1 95 ? -0.031 -7.924 -16.116 1.00 80.81 95 ALA A O 1
ATOM 741 N N . THR A 1 96 ? -2.068 -8.538 -16.804 1.00 69.56 96 THR A N 1
ATOM 742 C CA . THR A 1 96 ? -1.648 -9.906 -17.141 1.00 69.56 96 THR A CA 1
ATOM 743 C C . THR A 1 96 ? -1.180 -9.935 -18.590 1.00 69.56 96 THR A C 1
ATOM 745 O O . THR A 1 96 ? -1.963 -9.661 -19.497 1.00 69.56 96 THR A O 1
ATOM 748 N N . VAL A 1 97 ? 0.087 -10.278 -18.820 1.00 68.81 97 VAL A N 1
ATOM 749 C CA . VAL A 1 97 ? 0.587 -10.543 -20.174 1.00 68.81 97 VAL A CA 1
ATOM 750 C C . VAL A 1 97 ? 0.274 -11.997 -20.510 1.00 68.81 97 VAL A C 1
ATOM 752 O O . VAL A 1 97 ? 0.827 -12.912 -19.902 1.00 68.81 97 VAL A O 1
ATOM 755 N N . SER A 1 98 ? -0.627 -12.231 -21.465 1.00 67.44 98 SER A N 1
ATOM 756 C CA . SER A 1 98 ? -0.822 -13.570 -22.022 1.00 67.44 98 SER A CA 1
ATOM 757 C C . SER A 1 98 ? 0.339 -13.894 -22.959 1.00 67.44 98 SER A C 1
ATOM 759 O O . SER A 1 98 ? 0.525 -13.200 -23.961 1.00 67.44 98 SER A O 1
ATOM 761 N N . VAL A 1 99 ? 1.097 -14.952 -22.677 1.00 65.94 99 VAL A N 1
ATOM 762 C CA . VAL A 1 99 ? 2.031 -15.511 -23.661 1.00 65.94 99 VAL A CA 1
ATOM 763 C C . VAL A 1 99 ? 1.199 -16.290 -24.681 1.00 65.94 99 VAL A C 1
ATOM 765 O O . VAL A 1 99 ? 0.680 -17.357 -24.366 1.00 65.94 99 VAL A O 1
ATOM 768 N N . GLN A 1 100 ? 1.024 -15.731 -25.880 1.00 64.50 100 GLN A N 1
ATOM 769 C CA . GLN A 1 100 ? 0.446 -16.450 -27.018 1.00 64.50 100 GLN A CA 1
ATOM 770 C C . GLN A 1 100 ? 1.572 -17.146 -27.781 1.00 64.50 100 GLN A C 1
ATOM 772 O O . GLN A 1 100 ? 2.622 -16.544 -28.027 1.00 64.50 100 GLN A O 1
ATOM 777 N N . THR A 1 101 ? 1.378 -18.409 -28.156 1.00 63.91 101 THR A N 1
ATOM 778 C CA . THR A 1 101 ? 2.297 -19.072 -29.087 1.00 63.91 101 THR A CA 1
ATOM 779 C C . THR A 1 101 ? 2.126 -18.475 -30.491 1.00 63.91 101 THR A C 1
ATOM 781 O O . THR A 1 101 ? 1.116 -17.847 -30.804 1.00 63.91 101 THR A O 1
ATOM 784 N N . ARG A 1 102 ? 3.132 -18.635 -31.361 1.00 66.00 102 ARG A N 1
ATOM 785 C CA . ARG A 1 102 ? 3.188 -18.013 -32.703 1.00 66.00 102 ARG A CA 1
ATOM 786 C C . ARG A 1 102 ? 2.028 -18.418 -33.637 1.00 66.00 102 ARG A C 1
ATOM 788 O O . ARG A 1 102 ? 1.782 -17.735 -34.624 1.00 66.00 102 ARG A O 1
ATOM 795 N N . ASP A 1 103 ? 1.333 -19.505 -33.324 1.00 77.12 103 ASP A N 1
ATOM 796 C CA . ASP A 1 103 ? 0.142 -20.031 -34.002 1.00 77.12 103 ASP A CA 1
ATOM 797 C C . ASP A 1 103 ? -1.185 -19.674 -33.294 1.00 77.12 103 ASP A C 1
ATOM 799 O O . ASP A 1 103 ? -2.249 -20.107 -33.730 1.00 77.12 103 ASP A O 1
ATOM 803 N N . GLY A 1 104 ? -1.148 -18.873 -32.222 1.00 58.81 104 GLY A N 1
ATOM 804 C CA . GLY A 1 104 ? -2.331 -18.441 -31.473 1.00 58.81 104 GLY A CA 1
ATOM 805 C C . GLY A 1 104 ? -2.866 -19.462 -30.464 1.00 58.81 104 GLY A C 1
ATOM 806 O O . GLY A 1 104 ? -3.916 -19.220 -29.866 1.00 58.81 104 GLY A O 1
ATOM 807 N N . SER A 1 105 ? -2.175 -20.585 -30.243 1.00 67.81 105 SER A N 1
ATOM 808 C CA . SER A 1 105 ? -2.557 -21.535 -29.196 1.00 67.81 105 SER A CA 1
ATOM 809 C C . SER A 1 105 ? -2.197 -21.002 -27.796 1.00 67.81 105 SER A C 1
ATOM 811 O O . SER A 1 105 ? -1.214 -20.282 -27.595 1.00 67.81 105 SER A O 1
ATOM 813 N N . LEU A 1 106 ? -3.028 -21.305 -26.798 1.00 59.81 106 LEU A N 1
ATOM 814 C CA . LEU A 1 106 ? -2.674 -21.056 -25.400 1.00 59.81 106 LEU A CA 1
ATOM 815 C C . LEU A 1 106 ? -1.732 -22.181 -24.948 1.00 59.81 106 LEU A C 1
ATOM 817 O O . LEU A 1 106 ? -2.027 -23.342 -25.245 1.00 59.81 106 LEU A O 1
ATOM 821 N N . PRO A 1 107 ? -0.627 -21.884 -24.237 1.00 55.78 107 PRO A N 1
ATOM 822 C CA . PRO A 1 107 ? 0.252 -22.928 -23.732 1.00 55.78 107 PRO A CA 1
ATOM 823 C C . PRO A 1 107 ? -0.567 -23.861 -22.839 1.00 55.78 107 PRO A C 1
ATOM 825 O O . PRO A 1 107 ? -1.143 -23.429 -21.840 1.00 55.78 107 PRO A O 1
ATOM 828 N N . LEU A 1 108 ? -0.649 -25.133 -23.237 1.00 52.34 108 LEU A N 1
ATOM 829 C CA . LEU A 1 108 ? -1.219 -26.196 -22.420 1.00 52.34 108 LEU A CA 1
ATOM 830 C C . LEU A 1 108 ? -0.430 -26.209 -21.108 1.00 52.34 108 LEU A C 1
ATOM 832 O O . LEU A 1 108 ? 0.744 -26.574 -21.091 1.00 52.34 108 LEU A O 1
ATOM 836 N N . SER A 1 109 ? -1.047 -25.724 -20.033 1.00 52.50 109 SER A N 1
ATOM 837 C CA . SER A 1 109 ? -0.470 -25.780 -18.695 1.00 52.50 109 SER A CA 1
ATOM 838 C C . SER A 1 109 ? -0.213 -27.246 -18.341 1.00 52.50 109 SER A C 1
ATOM 840 O O . SER A 1 109 ? -1.169 -28.024 -18.293 1.00 52.50 109 SER A O 1
ATOM 842 N N . ALA A 1 110 ? 1.057 -27.601 -18.144 1.00 37.53 110 ALA A N 1
ATOM 843 C CA . ALA A 1 110 ? 1.491 -28.873 -17.573 1.00 37.53 110 ALA A CA 1
ATOM 844 C C . ALA A 1 110 ? 1.426 -28.835 -16.041 1.00 37.53 110 ALA A C 1
ATOM 846 O O . ALA A 1 110 ? 1.662 -27.740 -15.475 1.00 37.53 110 ALA A O 1
#

Foldseek 3Di:
DVVVVVVVVVVPDPPDPQFAAEDEDAPVCQVVVVVVCVVVVNVVRYYYDYDDLQPDQDAADLEAEDEEDDPPVVVSVVSNVVRHDVNRDYHYHYDDDQDADPVRDRPPDD

Sequence (110 aa):
MARAISERARYDRPFAAPAKRNTFDLADGQPIAERRLRQYNLGGRITADTMDSFSDEFPKADIITMGTNLENKKMLIAKAYCVLPPRGALVAIEATVSVQTRDGSLPLSA

InterPro domains:
  IPR029063 S-adenosyl-L-methionine-dependent methyltransferase superfamily [G3DSA:3.40.50.150] (15-108)
  IPR029063 S-adenosyl-L-methionine-dependent methyltransferase superfamily [SSF53335] (32-96)

Secondary structure (DSSP, 8-state):
-HHHHHHHHHH-SPPPS---EEEEE-GGGHHHHHHHHHHTT-TTTEEEEE--TTTSPPPP-SEEEE----SSHHHHHHHHHHHPPTT-EEEE---------TTSPPP---